Protein AF-A0A7C0YQA7-F1 (afdb_monomer)

pLDDT: mean 78.52, std 16.23, range [40.56, 95.5]

Foldseek 3Di:
DVVVVVVVVVVVVVVVVVVVVVVVVVVVVVVVVVVVVVVVVVVQVVQQVQFVVLQVLQVVQQQVLQLVQPDQAGNAPPRPPPDDDDDPQGDDDPQPKHKDKDFDADPVRHTQKIKIWIGGDPDIDIDIDGCVPVGPPPD

Radius of gyration: 30.91 Å; Cα contacts (8 Å, |Δi|>4): 175; chains: 1; bounding box: 85×28×81 Å

Sequence (139 aa):
MIKSLENLRGQVMLLTTVVLSGTFLVVSGMVGFLMVYKIRQSTDMTNSTKAILAADSGIEWELYRCFKCYSAEICDSDCPAPYSPPSYSGPQMANNSIATTTVIFNASGTAESIKSIGKSGNTARAFQMMLKGATSTLP

Solvent-accessible surface area (backbone atoms only — not comparable to full-atom values): 7783 Å² total; per-residue (Å²): 116,70,74,59,54,55,53,52,53,53,50,52,55,50,50,51,51,53,52,50,53,51,51,51,51,54,52,50,52,52,51,55,53,51,49,57,50,50,53,54,50,51,53,53,50,53,26,40,53,44,1,42,54,25,9,51,49,23,45,53,51,51,51,52,50,22,67,69,40,83,58,90,46,54,47,51,87,80,48,74,70,85,62,83,75,78,76,80,69,61,67,83,51,96,79,74,28,44,36,50,65,47,79,42,61,43,99,86,61,48,44,41,30,45,36,9,36,2,31,13,92,96,32,73,34,73,47,72,48,76,37,80,85,65,58,79,71,72,130

Mean predicted aligned error: 11.77 Å

Structure (mmCIF, N/CA/C/O backbone):
data_AF-A0A7C0YQA7-F1
#
_entry.id   AF-A0A7C0YQA7-F1
#
loop_
_atom_site.group_PDB
_atom_site.id
_atom_site.type_symbol
_atom_site.label_atom_id
_atom_site.label_alt_id
_atom_site.label_comp_id
_atom_site.label_asym_id
_atom_site.label_entity_id
_atom_site.label_seq_id
_atom_site.pdbx_PDB_ins_code
_atom_site.Cartn_x
_atom_site.Cartn_y
_atom_site.Cartn_z
_atom_site.occupancy
_atom_site.B_iso_or_equiv
_atom_site.auth_seq_id
_atom_site.auth_comp_id
_atom_site.auth_asym_id
_atom_site.auth_atom_id
_atom_site.pdbx_PDB_model_num
ATOM 1 N N . MET A 1 1 ? -57.032 5.694 49.143 1.00 51.66 1 MET A N 1
ATOM 2 C CA . MET A 1 1 ? -56.975 5.305 47.715 1.00 51.66 1 MET A CA 1
ATOM 3 C C . MET A 1 1 ? -56.069 6.228 46.889 1.00 51.66 1 MET A C 1
ATOM 5 O O . MET A 1 1 ? -55.184 5.722 46.222 1.00 51.66 1 MET A O 1
ATOM 9 N N . ILE A 1 2 ? -56.185 7.560 47.005 1.00 56.00 2 ILE A N 1
ATOM 10 C CA . ILE A 1 2 ? -55.408 8.550 46.216 1.00 56.00 2 ILE A CA 1
ATOM 11 C C . ILE A 1 2 ? -53.873 8.442 46.399 1.00 56.00 2 ILE A C 1
ATOM 13 O O . ILE A 1 2 ? -53.140 8.448 45.418 1.00 56.00 2 ILE A O 1
ATOM 17 N N . LYS A 1 3 ? -53.384 8.205 47.628 1.00 57.09 3 LYS A N 1
ATOM 18 C CA . LYS A 1 3 ? -51.945 8.016 47.939 1.00 57.09 3 LYS A CA 1
ATOM 19 C C . LYS A 1 3 ? -51.274 6.837 47.209 1.00 57.09 3 LYS A C 1
ATOM 21 O O . LYS A 1 3 ? -50.067 6.843 47.000 1.00 57.09 3 LYS A O 1
ATOM 26 N N . SER A 1 4 ? -52.042 5.810 46.836 1.00 59.66 4 SER A N 1
ATOM 27 C CA . SER A 1 4 ? -51.533 4.656 46.077 1.00 59.66 4 SER A CA 1
ATOM 28 C C . SER A 1 4 ? -51.341 4.996 44.596 1.00 59.66 4 SER A C 1
ATOM 30 O O . SER A 1 4 ? -50.402 4.497 43.981 1.00 59.66 4 SER A O 1
ATOM 32 N N . LEU A 1 5 ? -52.177 5.886 44.050 1.00 60.47 5 LEU A N 1
ATOM 33 C CA . LEU A 1 5 ? -52.119 6.310 42.652 1.00 60.47 5 LEU A CA 1
ATOM 34 C C . LEU A 1 5 ? -50.900 7.207 42.371 1.00 60.47 5 LEU A C 1
ATOM 36 O O . LEU A 1 5 ? -50.252 7.062 41.338 1.00 60.47 5 LEU A O 1
ATOM 40 N N . GLU A 1 6 ? -50.554 8.102 43.303 1.00 65.19 6 GLU A N 1
ATOM 41 C CA . GLU A 1 6 ? -49.365 8.963 43.190 1.00 65.19 6 GLU A CA 1
ATOM 42 C C . GLU A 1 6 ? -48.054 8.165 43.257 1.00 65.19 6 GLU A C 1
ATOM 44 O O . GLU A 1 6 ? -47.145 8.405 42.461 1.00 65.19 6 GLU A O 1
ATOM 49 N N . ASN A 1 7 ? -47.979 7.153 44.129 1.00 71.62 7 ASN A N 1
ATOM 50 C CA . ASN A 1 7 ? -46.820 6.257 44.219 1.00 71.62 7 ASN A CA 1
ATOM 51 C C . ASN A 1 7 ? -46.626 5.407 42.951 1.00 71.62 7 ASN A C 1
ATOM 53 O O . ASN A 1 7 ? -45.497 5.247 42.486 1.00 71.62 7 ASN A O 1
ATOM 57 N N . LEU A 1 8 ? -47.717 4.918 42.352 1.00 77.50 8 LEU A N 1
ATOM 58 C CA . LEU A 1 8 ? -47.692 4.229 41.054 1.00 77.50 8 LEU A CA 1
ATOM 59 C C . LEU A 1 8 ? -47.144 5.135 39.944 1.00 77.50 8 LEU A C 1
ATOM 61 O O . LEU A 1 8 ? -46.337 4.703 39.124 1.00 77.50 8 LEU A O 1
ATOM 65 N N . ARG A 1 9 ? -47.527 6.415 39.941 1.00 80.19 9 ARG A N 1
ATOM 66 C CA . ARG A 1 9 ? -47.076 7.392 38.941 1.00 80.19 9 ARG A CA 1
ATOM 67 C C . ARG A 1 9 ? -45.576 7.692 39.057 1.00 80.19 9 ARG A C 1
ATOM 69 O O . ARG A 1 9 ? -44.893 7.765 38.036 1.00 80.19 9 ARG A O 1
ATOM 76 N N . GLY A 1 10 ? -45.058 7.794 40.283 1.00 83.19 10 GLY A N 1
ATOM 77 C CA . GLY A 1 10 ? -43.622 7.938 40.549 1.00 83.19 10 GLY A CA 1
ATOM 78 C C . GLY A 1 10 ? -42.807 6.705 40.144 1.00 83.19 10 GLY A C 1
ATOM 79 O O . GLY A 1 10 ? -41.753 6.842 39.524 1.00 83.19 10 GLY A O 1
ATOM 80 N N . GLN A 1 11 ? -43.319 5.498 40.408 1.00 85.50 11 GLN A N 1
ATOM 81 C CA . GLN A 1 11 ? -42.676 4.249 39.979 1.00 85.50 11 GLN A CA 1
ATOM 82 C C . GLN A 1 11 ? -42.612 4.107 38.457 1.00 85.50 11 GLN A C 1
ATOM 84 O O . GLN A 1 11 ? -41.572 3.719 37.928 1.00 85.50 11 GLN A O 1
ATOM 89 N N . VAL A 1 12 ? -43.685 4.457 37.743 1.00 91.06 12 VAL A N 1
ATOM 90 C CA . VAL A 1 12 ? -43.694 4.422 36.272 1.00 91.06 12 VAL A CA 1
ATOM 91 C C . VAL A 1 12 ? -42.683 5.420 35.700 1.00 91.06 12 VAL A C 1
ATOM 93 O O . VAL A 1 12 ? -41.970 5.087 34.759 1.00 91.06 12 VAL A O 1
ATOM 96 N N . MET A 1 13 ? -42.559 6.611 36.291 1.00 91.00 13 MET A N 1
ATOM 97 C CA . MET A 1 13 ? -41.577 7.616 35.865 1.00 91.00 13 MET A CA 1
ATOM 98 C C . MET A 1 13 ? -40.122 7.179 36.117 1.00 91.00 13 MET A C 1
ATOM 100 O O . MET A 1 13 ? -39.239 7.446 35.299 1.00 91.00 13 MET A O 1
ATOM 104 N N . LEU A 1 14 ? -39.853 6.475 37.220 1.00 92.81 14 LEU A N 1
ATOM 105 C CA .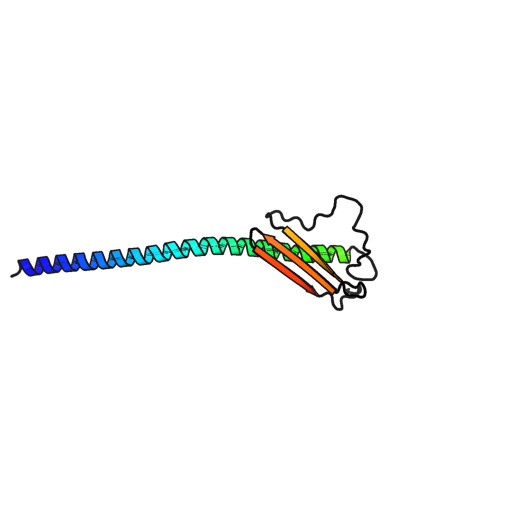 LEU A 1 14 ? -38.532 5.892 37.473 1.00 92.81 14 LEU A CA 1
ATOM 106 C C . LEU A 1 14 ? -38.217 4.747 36.507 1.00 92.81 14 LEU A C 1
ATOM 108 O O . LEU A 1 14 ? -37.113 4.662 35.979 1.00 92.81 14 LEU A O 1
ATOM 112 N N . LEU A 1 15 ? -39.196 3.888 36.225 1.00 93.06 15 LEU A N 1
ATOM 113 C CA . LEU A 1 15 ? -39.010 2.784 35.291 1.00 93.06 15 LEU A CA 1
ATOM 114 C C . LEU A 1 15 ? -38.704 3.296 33.878 1.00 93.06 15 LEU A C 1
ATOM 116 O O . LEU A 1 15 ? -37.779 2.804 33.238 1.00 93.06 15 LEU A O 1
ATOM 120 N N . THR A 1 16 ? -39.426 4.312 33.396 1.00 94.12 16 THR A N 1
ATOM 121 C CA . THR A 1 16 ? -39.188 4.869 32.055 1.00 94.12 16 THR A CA 1
ATOM 122 C C . THR A 1 16 ? -37.839 5.565 31.948 1.00 94.12 16 THR A C 1
ATOM 124 O O . THR A 1 16 ? -37.166 5.413 30.933 1.00 94.12 16 THR A O 1
ATOM 127 N N . THR A 1 17 ? -37.398 6.280 32.985 1.00 92.50 17 THR A N 1
ATOM 128 C CA . THR A 1 17 ? -36.073 6.924 32.993 1.00 92.50 17 THR A CA 1
ATOM 129 C C . THR A 1 17 ? -34.931 5.911 33.066 1.00 92.50 17 THR A C 1
ATOM 131 O O . THR A 1 17 ? -33.936 6.071 32.354 1.00 92.50 17 THR A O 1
ATOM 134 N N . VAL A 1 18 ? -35.074 4.829 33.839 1.00 95.00 18 VAL A N 1
ATOM 135 C CA . VAL A 1 18 ? -34.107 3.714 33.864 1.00 95.00 18 VAL A CA 1
ATOM 136 C C . VAL A 1 18 ? -34.045 3.009 32.508 1.00 95.00 18 VAL A C 1
ATOM 138 O O . VAL A 1 18 ? -32.959 2.743 32.000 1.00 95.00 18 VAL A O 1
ATOM 141 N N . VAL A 1 19 ? -35.193 2.762 31.875 1.00 95.38 19 VAL A N 1
ATOM 142 C CA . VAL A 1 19 ? -35.233 2.162 30.535 1.00 95.38 19 VAL A CA 1
ATOM 143 C C . VAL A 1 19 ? -34.593 3.094 29.499 1.00 95.38 19 VAL A C 1
ATOM 145 O O . VAL A 1 19 ? -33.731 2.645 28.746 1.00 95.38 19 VAL A O 1
ATOM 148 N N . LEU A 1 20 ? -34.924 4.392 29.489 1.00 95.19 20 LEU A N 1
ATOM 149 C CA . LEU A 1 20 ? -34.313 5.360 28.567 1.00 95.19 20 LEU A CA 1
ATOM 150 C C . LEU A 1 20 ? -32.795 5.440 28.758 1.00 95.19 20 LEU A C 1
ATOM 152 O O . LEU A 1 20 ? -32.044 5.308 27.795 1.00 95.19 20 LEU A O 1
ATOM 156 N N . SER A 1 21 ? -32.327 5.629 29.992 1.00 94.62 21 SER A N 1
ATOM 157 C CA . SER A 1 21 ? -30.890 5.704 30.288 1.00 94.62 21 SER A CA 1
ATOM 158 C C . SER A 1 21 ? -30.156 4.416 29.911 1.00 94.62 21 SER A C 1
ATOM 160 O O . SER A 1 21 ? -29.086 4.488 29.305 1.00 94.62 21 SER A O 1
ATOM 162 N N . GLY A 1 22 ? -30.763 3.250 30.154 1.00 93.94 22 GLY A N 1
ATOM 163 C CA . GLY A 1 22 ? -30.252 1.961 29.690 1.00 93.94 22 GLY A CA 1
ATOM 164 C C . GLY A 1 22 ? -30.106 1.905 28.168 1.00 93.94 22 GLY A C 1
ATOM 165 O O . GLY A 1 22 ? -29.048 1.527 27.664 1.00 93.94 22 GLY A O 1
ATOM 166 N N . THR A 1 23 ? -31.120 2.355 27.420 1.00 94.75 23 THR A N 1
ATOM 167 C CA . THR A 1 23 ? -31.044 2.391 25.948 1.00 94.75 23 THR A CA 1
ATOM 168 C C . THR A 1 23 ? -29.962 3.342 25.436 1.00 94.75 23 THR A C 1
ATOM 170 O O . THR A 1 23 ? -29.187 2.960 24.558 1.00 94.75 23 THR A O 1
ATOM 173 N N . PHE A 1 24 ? -29.832 4.540 26.015 1.00 95.19 24 PHE A N 1
ATOM 174 C CA . PHE A 1 24 ? -28.781 5.487 25.635 1.00 95.19 24 PHE A CA 1
ATOM 175 C C . PHE A 1 24 ? -27.380 4.935 25.892 1.00 95.19 24 PHE A C 1
ATOM 177 O O . PHE A 1 24 ? -26.476 5.156 25.086 1.00 95.19 24 PHE A O 1
ATOM 184 N N . LEU A 1 25 ? -27.198 4.186 26.979 1.00 94.19 25 LEU A N 1
ATOM 185 C CA . LEU A 1 25 ? -25.907 3.604 27.329 1.00 94.19 25 LEU A CA 1
ATOM 186 C C . LEU A 1 25 ? -25.493 2.503 26.341 1.00 94.19 25 LEU A C 1
ATOM 188 O O . LEU A 1 25 ? -24.345 2.481 25.896 1.00 94.19 25 LEU A O 1
ATOM 192 N N . VAL A 1 26 ? -26.436 1.650 25.923 1.00 95.50 26 VAL A N 1
ATOM 193 C CA . VAL A 1 26 ? -26.194 0.621 24.895 1.00 95.50 26 VAL A CA 1
ATOM 194 C C . VAL A 1 26 ? -25.850 1.257 23.545 1.00 95.50 26 VAL A C 1
ATOM 196 O O . VAL A 1 26 ? -24.864 0.868 22.916 1.00 95.50 26 VAL A O 1
ATOM 199 N N . VAL A 1 27 ? -26.617 2.264 23.114 1.00 95.12 27 VAL A N 1
ATOM 200 C CA . VAL A 1 27 ? -26.371 2.969 21.843 1.00 95.12 27 VAL A CA 1
ATOM 201 C C . VAL A 1 27 ? -25.011 3.668 21.865 1.00 95.12 27 VAL A C 1
ATOM 203 O O . VAL A 1 27 ? -24.227 3.508 20.931 1.00 95.12 27 VAL A O 1
ATOM 206 N N . SER A 1 28 ? -24.694 4.390 22.942 1.00 93.44 28 SER A N 1
ATOM 207 C CA . SER A 1 28 ? -23.405 5.071 23.106 1.00 93.44 28 SER A CA 1
ATOM 208 C C . SER A 1 28 ? -22.228 4.090 23.059 1.00 93.44 28 SER A C 1
ATOM 210 O O . SER A 1 28 ? -21.248 4.331 22.352 1.00 93.44 28 SER A O 1
ATOM 212 N N . GLY A 1 29 ? -22.353 2.932 23.718 1.00 93.94 29 GLY A N 1
ATOM 213 C CA . GLY A 1 29 ? -21.344 1.871 23.672 1.00 93.94 29 GLY A CA 1
ATOM 214 C C . GLY A 1 29 ? -21.104 1.333 22.258 1.00 93.94 29 GLY A C 1
ATOM 215 O O . GLY A 1 29 ? -19.954 1.198 21.835 1.00 93.94 29 GLY A O 1
ATOM 216 N N . MET A 1 30 ? -22.172 1.088 21.492 1.00 92.94 30 MET A N 1
ATOM 217 C CA . MET A 1 30 ? -22.049 0.642 20.099 1.00 92.94 30 MET A CA 1
ATOM 218 C C . MET A 1 30 ? -21.421 1.702 19.193 1.00 92.94 30 MET A C 1
ATOM 220 O O . MET A 1 30 ? -20.556 1.376 18.379 1.00 92.94 30 MET A O 1
ATOM 224 N N . VAL A 1 31 ? -21.806 2.970 19.347 1.00 94.69 31 VAL A N 1
ATOM 225 C CA . VAL A 1 31 ? -21.227 4.077 18.571 1.00 94.69 31 VAL A CA 1
ATOM 226 C C . VAL A 1 31 ? -19.743 4.243 18.891 1.00 94.69 31 VAL A C 1
ATOM 228 O O . VAL A 1 31 ? -18.933 4.332 17.968 1.00 94.69 31 VAL A O 1
ATOM 231 N N . GLY A 1 32 ? -19.368 4.217 20.171 1.00 92.12 32 GLY A N 1
ATOM 232 C CA . GLY A 1 32 ? -17.968 4.285 20.592 1.00 92.12 32 GLY A CA 1
ATOM 233 C C . GLY A 1 32 ? -17.135 3.149 19.999 1.00 92.12 32 GLY A C 1
ATOM 234 O O . GLY A 1 32 ? -16.061 3.386 19.443 1.00 92.12 32 GLY A O 1
ATOM 235 N N . PHE A 1 33 ? -17.660 1.923 20.026 1.00 92.88 33 PHE A N 1
ATOM 236 C CA . PHE A 1 33 ? -17.004 0.767 19.418 1.00 92.88 33 PHE A CA 1
ATOM 237 C C . PHE A 1 33 ? -16.823 0.928 17.902 1.00 92.88 33 PHE A C 1
ATOM 239 O O . PHE A 1 33 ? -15.717 0.755 17.384 1.00 92.88 33 PHE A O 1
ATOM 246 N N . LEU A 1 34 ? -17.880 1.314 17.182 1.00 92.62 34 LEU A N 1
ATOM 247 C CA . LEU A 1 34 ? -17.815 1.536 15.737 1.00 92.62 34 LEU A CA 1
ATOM 248 C C . LEU A 1 34 ? -16.829 2.650 15.375 1.00 92.62 34 LEU A C 1
ATOM 250 O O . LEU A 1 34 ? -16.084 2.512 14.405 1.00 92.62 34 LEU A O 1
ATOM 2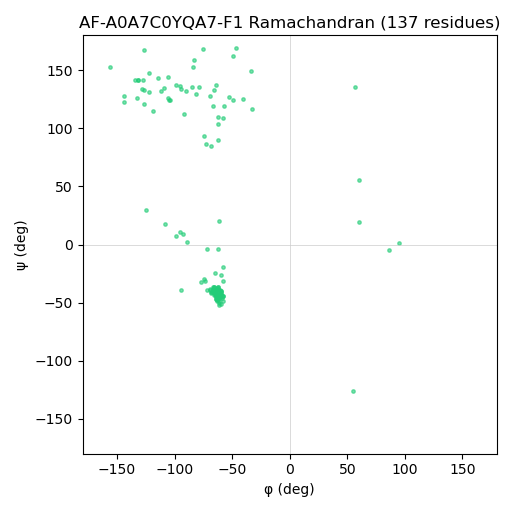54 N N . MET A 1 35 ? -16.773 3.724 16.162 1.00 93.94 35 MET A N 1
ATOM 255 C CA . MET A 1 35 ? -15.853 4.836 15.931 1.00 93.94 35 MET A CA 1
ATOM 256 C C . MET A 1 35 ? -14.389 4.380 15.972 1.00 93.94 35 MET A C 1
ATOM 258 O O . MET A 1 35 ? -13.616 4.731 15.080 1.00 93.94 35 MET A O 1
ATOM 262 N N . VAL A 1 36 ? -14.015 3.526 16.932 1.00 92.12 36 VAL A N 1
ATOM 263 C CA . VAL A 1 36 ? -12.658 2.951 17.009 1.00 92.12 36 VAL A CA 1
ATOM 264 C C . VAL A 1 36 ? -12.318 2.148 15.750 1.00 92.12 36 VAL A C 1
ATOM 266 O O . VAL A 1 36 ? -11.220 2.285 15.202 1.00 92.12 36 VAL A O 1
ATOM 269 N N . TYR A 1 37 ? -13.261 1.347 15.246 1.00 91.31 37 TYR A N 1
ATOM 270 C CA . TYR A 1 37 ? -13.071 0.603 13.997 1.00 91.31 37 TYR A CA 1
ATOM 271 C C . TYR A 1 37 ? -12.885 1.525 12.795 1.00 91.31 37 TYR A C 1
ATOM 273 O O . TYR A 1 37 ? -11.989 1.302 11.981 1.00 91.31 37 TYR A O 1
ATOM 281 N N . LYS A 1 38 ? -13.695 2.583 12.694 1.00 87.94 38 LYS A N 1
ATOM 282 C CA . LYS A 1 38 ? -13.590 3.555 11.600 1.00 87.94 38 LYS A CA 1
ATOM 283 C C . LYS A 1 38 ? -12.254 4.295 11.610 1.00 87.94 38 LYS A C 1
ATOM 285 O O . LYS A 1 38 ? -11.685 4.498 10.542 1.00 87.94 38 LYS A O 1
ATOM 290 N N . ILE A 1 39 ? -11.711 4.6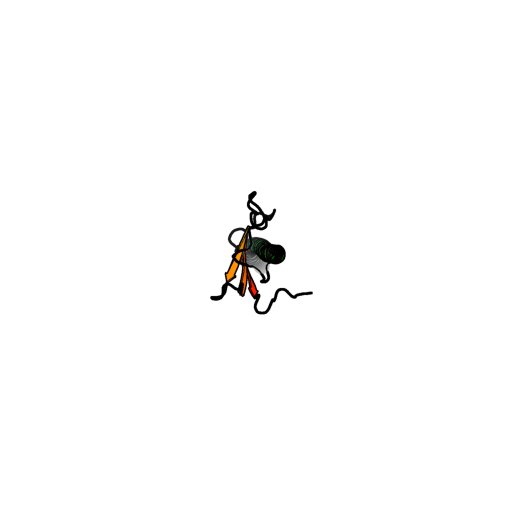27 12.782 1.00 88.88 39 ILE A N 1
ATOM 291 C CA . ILE A 1 39 ? -10.385 5.256 12.898 1.00 88.88 39 ILE A CA 1
ATOM 292 C C . ILE A 1 39 ? -9.289 4.326 12.367 1.00 88.88 39 ILE A C 1
ATOM 294 O O . ILE A 1 39 ? -8.468 4.749 11.555 1.00 88.88 39 ILE A O 1
ATOM 298 N N . ARG A 1 40 ? -9.293 3.047 12.767 1.00 86.06 40 ARG A N 1
ATOM 299 C CA . ARG A 1 40 ? -8.321 2.061 12.260 1.00 86.06 40 ARG A CA 1
ATOM 300 C C . ARG A 1 40 ? -8.429 1.889 10.746 1.00 86.06 40 ARG A C 1
ATOM 302 O O . ARG A 1 40 ? -7.423 1.972 10.049 1.00 86.06 40 ARG A O 1
ATOM 309 N N . GLN A 1 41 ? -9.657 1.755 10.244 1.00 87.19 41 GLN A N 1
ATOM 310 C CA . GLN A 1 41 ? -9.924 1.646 8.812 1.00 87.19 41 GLN A CA 1
ATOM 311 C C . GLN A 1 41 ? -9.429 2.878 8.038 1.00 87.19 41 GLN A C 1
ATOM 313 O O . GLN A 1 41 ? -8.853 2.731 6.966 1.00 87.19 41 GLN A O 1
ATOM 318 N N . SER A 1 42 ? -9.605 4.084 8.582 1.00 88.56 42 SER A N 1
ATOM 319 C CA . SER A 1 42 ? -9.129 5.330 7.964 1.00 88.56 42 SER A CA 1
ATOM 320 C C . SER A 1 42 ? -7.601 5.366 7.815 1.00 88.56 42 SER A C 1
ATOM 322 O O . SER A 1 42 ? -7.071 5.752 6.766 1.00 88.56 42 SER A O 1
ATOM 324 N N . THR A 1 43 ? -6.871 4.892 8.828 1.00 87.00 43 THR A N 1
ATOM 325 C CA . THR A 1 43 ? -5.407 4.769 8.766 1.00 87.00 43 THR A CA 1
ATOM 326 C C . THR A 1 43 ? -4.974 3.787 7.677 1.00 87.00 43 THR A C 1
ATOM 328 O O . THR A 1 43 ? -4.079 4.098 6.888 1.00 87.00 43 THR A O 1
ATOM 331 N N . ASP A 1 44 ? -5.638 2.635 7.572 1.00 87.06 44 ASP A N 1
ATOM 332 C CA . ASP A 1 44 ? -5.350 1.647 6.525 1.00 87.06 44 ASP A CA 1
ATOM 333 C C . ASP A 1 44 ? -5.688 2.174 5.126 1.00 87.06 44 ASP A C 1
ATOM 335 O O . ASP A 1 44 ? -4.935 1.944 4.178 1.00 87.06 44 ASP A O 1
ATOM 339 N N . MET A 1 45 ? -6.765 2.953 4.987 1.00 88.81 45 MET A N 1
ATOM 340 C CA . MET A 1 45 ? -7.093 3.635 3.732 1.00 88.81 45 MET A CA 1
ATOM 341 C C . MET A 1 45 ? -5.995 4.622 3.328 1.00 88.81 45 MET A C 1
ATOM 343 O O . MET A 1 45 ? -5.577 4.626 2.172 1.00 88.81 45 MET A O 1
ATOM 347 N N . THR A 1 46 ? -5.473 5.401 4.275 1.00 91.56 46 THR A N 1
ATOM 348 C CA . THR A 1 46 ? -4.379 6.354 4.022 1.00 91.56 46 THR A CA 1
ATOM 349 C C . THR A 1 46 ? -3.081 5.638 3.636 1.00 91.56 46 THR A C 1
ATOM 351 O O . THR A 1 46 ? -2.381 6.051 2.714 1.00 91.56 46 THR A O 1
ATOM 354 N N . ASN A 1 47 ? -2.752 4.524 4.290 1.00 91.75 47 ASN A N 1
ATOM 355 C CA . ASN A 1 47 ? -1.600 3.704 3.904 1.00 91.75 47 ASN A CA 1
ATOM 356 C C . ASN A 1 47 ? -1.803 3.065 2.522 1.00 91.75 47 ASN A C 1
ATOM 358 O O . ASN A 1 47 ? -0.873 2.993 1.720 1.00 91.75 47 ASN A O 1
ATOM 362 N N . SER A 1 48 ? -3.033 2.663 2.202 1.00 92.31 48 SER A N 1
ATOM 363 C CA . SER A 1 48 ? -3.389 2.151 0.881 1.00 92.31 48 SER A CA 1
ATOM 364 C C . SER A 1 48 ? -3.216 3.205 -0.211 1.00 92.31 48 SER A C 1
ATOM 366 O O . SER A 1 48 ? -2.689 2.873 -1.268 1.00 92.31 48 SER A O 1
ATOM 368 N N . THR A 1 49 ? -3.619 4.459 0.010 1.00 92.44 49 THR A N 1
ATOM 369 C CA . THR A 1 49 ? -3.442 5.519 -0.999 1.00 92.44 49 THR A CA 1
ATOM 370 C C . THR A 1 49 ? -1.970 5.850 -1.217 1.00 92.44 49 THR A C 1
ATOM 372 O O . THR A 1 49 ? -1.537 5.958 -2.362 1.00 92.44 49 THR A O 1
ATOM 375 N N . LYS A 1 50 ? -1.166 5.901 -0.148 1.00 92.75 50 LYS A N 1
ATOM 376 C CA . LYS A 1 50 ? 0.297 6.030 -0.254 1.00 92.75 50 LYS A CA 1
ATOM 377 C C . LYS A 1 50 ? 0.916 4.886 -1.058 1.00 92.75 50 LYS A C 1
ATOM 379 O O . LYS A 1 50 ? 1.749 5.131 -1.921 1.00 92.75 50 LYS A O 1
ATOM 384 N N . ALA A 1 51 ? 0.493 3.649 -0.798 1.00 92.56 51 ALA A N 1
ATOM 385 C CA . ALA A 1 51 ? 0.950 2.477 -1.538 1.00 92.56 51 ALA A CA 1
ATOM 386 C C . ALA A 1 51 ? 0.544 2.528 -3.024 1.00 92.56 51 ALA A C 1
ATOM 388 O O . ALA A 1 51 ? 1.351 2.182 -3.876 1.00 92.56 51 ALA A O 1
ATOM 389 N N . ILE A 1 52 ? -0.665 2.996 -3.353 1.00 94.25 52 ILE A N 1
ATOM 390 C CA . ILE A 1 52 ? -1.112 3.181 -4.747 1.00 94.25 52 ILE A CA 1
ATOM 391 C C . ILE A 1 52 ? -0.226 4.196 -5.467 1.00 94.25 52 ILE A C 1
ATOM 393 O O . ILE A 1 52 ? 0.323 3.880 -6.516 1.00 94.25 52 ILE A O 1
ATOM 397 N N . LEU A 1 53 ? -0.042 5.382 -4.885 1.00 92.69 53 LEU A N 1
ATOM 398 C CA . LEU A 1 53 ? 0.761 6.445 -5.494 1.00 92.69 53 LEU A CA 1
ATOM 399 C C . LEU A 1 53 ? 2.226 6.030 -5.662 1.00 92.69 53 LEU A C 1
ATOM 401 O O . LEU A 1 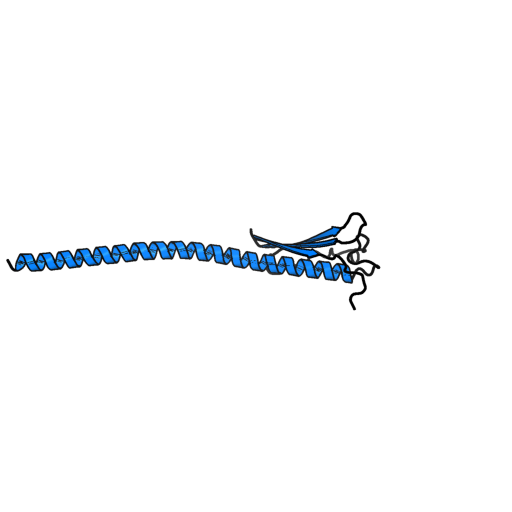53 ? 2.854 6.365 -6.663 1.00 92.69 53 LEU A O 1
ATOM 405 N N . ALA A 1 54 ? 2.765 5.272 -4.704 1.00 91.69 54 ALA A N 1
ATOM 406 C CA . ALA A 1 54 ? 4.106 4.719 -4.819 1.00 91.69 54 ALA A CA 1
ATOM 407 C C . ALA A 1 54 ? 4.208 3.695 -5.957 1.00 91.69 54 ALA A C 1
ATOM 409 O O . ALA A 1 54 ? 5.164 3.736 -6.726 1.00 91.69 54 ALA A O 1
ATOM 410 N N . ALA A 1 55 ? 3.224 2.799 -6.084 1.00 91.25 55 ALA A N 1
ATOM 411 C CA . ALA A 1 55 ? 3.189 1.817 -7.163 1.00 91.25 55 ALA A CA 1
ATOM 412 C C . ALA A 1 55 ? 3.119 2.507 -8.535 1.00 91.25 55 ALA A C 1
ATOM 414 O O . ALA A 1 55 ? 3.889 2.162 -9.427 1.00 91.25 55 ALA A O 1
ATOM 415 N N . ASP A 1 56 ? 2.257 3.510 -8.677 1.00 92.19 56 ASP A N 1
ATOM 416 C CA . ASP A 1 56 ? 2.091 4.286 -9.910 1.00 92.19 56 ASP A CA 1
ATOM 417 C C . ASP A 1 56 ? 3.383 5.025 -10.298 1.00 92.19 56 ASP A C 1
ATOM 419 O O . ASP A 1 56 ? 3.943 4.809 -11.369 1.00 92.19 56 ASP A O 1
ATOM 423 N N . SER A 1 57 ? 3.971 5.756 -9.345 1.00 89.88 57 SER A N 1
ATOM 424 C CA . SER A 1 57 ? 5.267 6.430 -9.532 1.00 89.88 57 SER A CA 1
ATOM 425 C C . SER A 1 57 ? 6.393 5.458 -9.913 1.00 89.88 57 SER A C 1
ATOM 427 O O . SER A 1 57 ? 7.335 5.834 -10.606 1.00 89.88 57 SER A O 1
ATOM 429 N N . GLY A 1 58 ? 6.321 4.208 -9.444 1.00 88.19 58 GLY A N 1
ATOM 430 C CA . GLY A 1 58 ? 7.255 3.153 -9.827 1.00 88.19 58 GLY A CA 1
ATOM 431 C C . GLY A 1 58 ? 7.102 2.702 -11.280 1.00 88.19 58 GLY A C 1
ATOM 432 O O . GLY A 1 58 ? 8.115 2.487 -11.939 1.00 88.19 58 GLY A O 1
ATOM 433 N N . ILE A 1 59 ? 5.873 2.604 -11.803 1.00 87.25 59 ILE A N 1
ATOM 434 C CA . ILE A 1 59 ? 5.657 2.307 -13.230 1.00 87.25 59 ILE A CA 1
ATOM 435 C C . ILE A 1 59 ? 6.233 3.431 -14.083 1.00 87.25 59 ILE A C 1
ATOM 437 O O . ILE A 1 59 ? 7.009 3.153 -14.991 1.00 87.25 59 ILE A O 1
ATOM 441 N N . GLU A 1 60 ? 5.920 4.682 -13.756 1.00 87.06 60 GLU A N 1
ATOM 442 C CA . GLU A 1 60 ? 6.401 5.840 -14.516 1.00 87.06 60 GLU A CA 1
ATOM 443 C C . GLU A 1 60 ? 7.928 5.961 -14.494 1.00 87.06 60 GLU A C 1
ATOM 445 O O . GLU A 1 60 ? 8.552 6.276 -15.506 1.00 87.06 60 GLU A O 1
ATOM 450 N N . TRP A 1 61 ? 8.561 5.660 -13.357 1.00 83.69 61 TRP A N 1
ATOM 451 C CA . TRP A 1 61 ? 10.019 5.654 -13.261 1.00 83.69 61 TRP A CA 1
ATOM 452 C C . TRP A 1 61 ? 10.658 4.573 -14.140 1.00 83.69 61 TRP A C 1
ATOM 454 O O . TRP A 1 61 ? 11.645 4.843 -14.827 1.00 83.69 61 TRP A O 1
ATOM 464 N N . GLU A 1 62 ? 10.091 3.365 -14.144 1.00 80.62 62 GLU A N 1
ATOM 465 C CA . GLU A 1 62 ? 10.544 2.286 -15.024 1.00 80.62 62 GLU A CA 1
ATOM 466 C C . GLU A 1 62 ? 10.336 2.631 -16.492 1.00 80.62 62 GLU A C 1
ATOM 468 O O . GLU A 1 62 ? 11.241 2.451 -17.300 1.00 80.62 62 GLU A O 1
ATOM 473 N N . LEU A 1 63 ? 9.179 3.191 -16.833 1.00 81.06 63 LEU A N 1
ATOM 474 C CA . LEU A 1 63 ? 8.868 3.609 -18.191 1.00 81.06 63 LEU A CA 1
ATOM 475 C C . LEU A 1 63 ? 9.840 4.699 -18.666 1.00 81.06 63 LEU A C 1
ATOM 477 O O . LEU A 1 63 ? 10.397 4.604 -19.759 1.00 81.06 63 LEU A O 1
ATOM 481 N N . TYR A 1 64 ? 10.123 5.692 -17.817 1.00 79.38 64 TYR A N 1
ATOM 482 C CA . TYR A 1 64 ? 11.135 6.714 -18.081 1.00 79.38 64 TYR A CA 1
ATOM 483 C C . TYR A 1 64 ? 12.520 6.099 -18.298 1.00 79.38 64 TYR A C 1
ATOM 485 O O . TYR A 1 64 ? 13.219 6.478 -19.242 1.00 79.38 64 TYR A O 1
ATOM 493 N N . ARG A 1 65 ? 12.914 5.134 -17.455 1.00 76.50 65 ARG A N 1
ATOM 494 C CA . ARG A 1 65 ? 14.174 4.400 -17.618 1.00 76.50 65 ARG A CA 1
ATOM 495 C C . ARG A 1 65 ? 14.211 3.710 -18.978 1.00 76.50 65 ARG A C 1
ATOM 497 O O . ARG A 1 65 ? 15.169 3.908 -19.715 1.00 76.50 65 ARG A O 1
ATOM 504 N N . CYS A 1 66 ? 13.152 2.995 -19.341 1.00 75.88 66 CYS A N 1
ATOM 505 C CA . CYS A 1 66 ? 13.053 2.298 -20.617 1.00 75.88 66 CYS A CA 1
ATOM 506 C C . CYS A 1 66 ? 13.103 3.232 -21.831 1.00 75.88 66 CYS A C 1
ATOM 508 O O . CYS A 1 66 ? 13.752 2.887 -22.809 1.00 75.88 66 CYS A O 1
ATOM 510 N N . PHE A 1 67 ? 12.480 4.414 -21.780 1.00 74.00 67 PHE A N 1
ATOM 511 C CA . PHE A 1 67 ? 12.556 5.396 -22.871 1.00 74.00 67 PHE A CA 1
ATOM 512 C C . PHE A 1 67 ? 13.914 6.103 -22.959 1.00 74.00 67 PHE A C 1
ATOM 514 O O . PHE A 1 67 ? 14.341 6.497 -24.044 1.00 74.00 67 PHE A O 1
ATOM 521 N N . LYS A 1 68 ? 14.603 6.304 -21.830 1.00 70.12 68 LYS A N 1
ATOM 522 C CA . LYS A 1 68 ? 15.953 6.889 -21.813 1.00 70.12 68 LYS A CA 1
ATOM 523 C C . LYS A 1 68 ? 17.027 5.916 -22.289 1.00 70.12 68 LYS A C 1
ATOM 525 O O . LYS A 1 68 ? 18.030 6.360 -22.846 1.00 70.12 68 LYS A O 1
ATOM 530 N N . CYS A 1 69 ? 16.814 4.625 -22.073 1.00 64.75 69 CYS A N 1
ATOM 531 C CA . CYS A 1 69 ? 17.587 3.544 -22.660 1.00 64.75 69 CYS A CA 1
ATOM 532 C C . CYS A 1 69 ? 17.314 3.482 -24.169 1.00 64.75 69 CYS A C 1
ATOM 534 O O . CYS A 1 69 ? 16.439 2.754 -24.620 1.00 64.75 69 CYS A O 1
ATOM 536 N N . TYR A 1 70 ? 18.026 4.285 -24.961 1.00 51.59 70 TYR A N 1
ATOM 537 C CA . TYR A 1 70 ? 17.918 4.247 -26.420 1.00 51.59 70 TYR A CA 1
ATOM 538 C C . TYR A 1 70 ? 18.600 2.981 -26.962 1.00 51.59 70 TYR A C 1
ATOM 540 O O . TYR A 1 70 ? 19.777 2.999 -27.322 1.00 51.59 70 TYR A O 1
ATOM 548 N N . SER A 1 71 ? 17.863 1.876 -27.014 1.00 51.38 71 SER A N 1
ATOM 549 C CA . SER A 1 71 ? 18.142 0.749 -27.904 1.00 51.38 71 SER A CA 1
ATOM 550 C C . SER A 1 71 ? 16.879 0.429 -28.711 1.00 51.38 71 SER A C 1
ATOM 552 O O . SER A 1 71 ? 15.813 0.995 -28.477 1.00 51.38 71 SER A O 1
ATOM 554 N N . ALA A 1 72 ? 16.999 -0.398 -29.751 1.00 51.91 72 ALA A N 1
ATOM 555 C CA . ALA A 1 72 ? 15.924 -0.662 -30.715 1.00 51.91 72 ALA A CA 1
ATOM 556 C C . ALA A 1 72 ? 14.661 -1.314 -30.100 1.00 51.91 72 ALA A C 1
ATOM 558 O O . ALA A 1 72 ? 13.655 -1.475 -30.798 1.00 51.91 72 ALA A O 1
ATOM 559 N N . GLU A 1 73 ? 14.700 -1.642 -28.806 1.0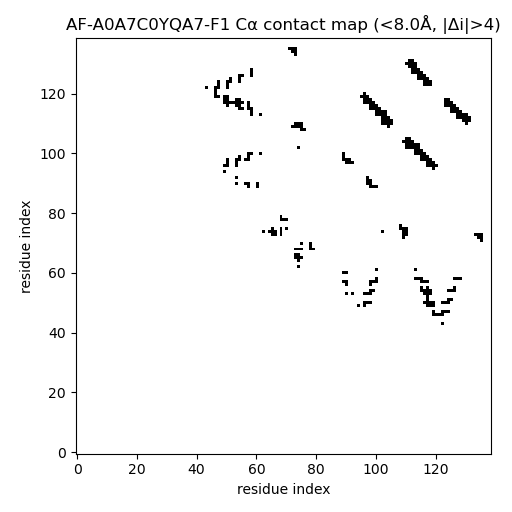0 56.62 73 GLU A N 1
ATOM 560 C CA . GLU A 1 73 ? 13.691 -2.367 -28.051 1.00 56.62 73 GLU A CA 1
ATOM 561 C C . GLU A 1 73 ? 13.364 -1.665 -26.717 1.00 56.62 73 GLU A C 1
ATOM 563 O O . GLU A 1 73 ? 14.240 -1.115 -26.051 1.00 56.62 73 GLU A O 1
ATOM 568 N N . ILE A 1 74 ? 12.084 -1.655 -26.322 1.00 59.75 74 ILE A N 1
ATOM 569 C CA . ILE A 1 74 ? 11.643 -1.056 -25.053 1.00 59.75 74 ILE A CA 1
ATOM 570 C C . ILE A 1 74 ? 12.154 -1.904 -23.884 1.00 59.75 74 ILE A C 1
ATOM 572 O O . ILE A 1 74 ? 11.877 -3.099 -23.819 1.00 59.75 74 ILE A O 1
ATOM 576 N N . CYS A 1 75 ? 12.823 -1.252 -22.925 1.00 60.25 75 CYS A N 1
ATOM 577 C CA . CYS A 1 75 ? 13.328 -1.870 -21.695 1.00 60.25 75 CYS A CA 1
ATOM 578 C C . CYS A 1 75 ? 14.340 -3.006 -21.940 1.00 60.25 75 CYS A C 1
ATOM 580 O O . CYS A 1 75 ? 14.134 -4.111 -21.460 1.00 60.25 75 CYS A O 1
ATOM 582 N N . ASP A 1 76 ? 15.428 -2.754 -22.661 1.00 58.81 76 ASP A N 1
ATOM 583 C CA . ASP A 1 76 ? 16.495 -3.738 -22.889 1.00 58.81 76 ASP A CA 1
ATOM 584 C C . ASP A 1 76 ? 17.223 -4.146 -21.587 1.00 58.81 76 ASP A C 1
ATOM 586 O O . ASP A 1 76 ? 17.548 -3.296 -20.748 1.00 58.81 76 ASP A O 1
ATOM 590 N N . SER A 1 77 ? 17.496 -5.447 -21.420 1.00 56.75 77 SER A N 1
ATOM 591 C CA . SER A 1 77 ? 18.305 -5.981 -20.314 1.00 56.75 77 SER A CA 1
ATOM 592 C C . SER A 1 77 ? 19.758 -5.506 -20.358 1.00 56.75 77 SER A C 1
ATOM 594 O O . SER A 1 77 ? 20.402 -5.445 -19.309 1.00 56.75 77 SER A O 1
ATOM 596 N N . ASP A 1 78 ? 20.243 -5.135 -21.546 1.00 54.47 78 ASP A N 1
ATOM 597 C CA . ASP A 1 78 ? 21.579 -4.589 -21.784 1.00 54.47 78 ASP A CA 1
ATOM 598 C C . ASP A 1 78 ? 21.612 -3.058 -21.742 1.00 54.47 78 ASP A C 1
ATOM 600 O O . ASP A 1 78 ? 22.643 -2.454 -22.055 1.00 54.47 78 ASP A O 1
ATOM 604 N N . CYS A 1 79 ? 20.522 -2.397 -21.322 1.00 56.94 79 CYS A N 1
ATOM 605 C CA . CYS A 1 79 ? 20.589 -0.964 -21.093 1.00 56.94 79 CYS A CA 1
ATOM 606 C C . CYS A 1 79 ? 21.702 -0.669 -20.074 1.00 56.94 79 CYS A C 1
ATOM 608 O O . CYS A 1 79 ? 21.612 -1.118 -18.923 1.00 56.94 79 CYS A O 1
ATOM 610 N N . PRO A 1 80 ? 22.738 0.112 -20.445 1.00 52.09 80 PRO A N 1
ATOM 611 C CA . PRO A 1 80 ? 23.692 0.578 -19.469 1.00 52.09 80 PRO A CA 1
ATOM 612 C C . PRO A 1 80 ? 22.893 1.442 -18.504 1.00 52.09 80 PRO A C 1
ATOM 614 O O . PRO A 1 80 ? 22.415 2.515 -18.882 1.00 52.09 80 PRO A O 1
ATOM 617 N N . ALA A 1 81 ? 22.709 0.949 -17.272 1.00 47.97 81 ALA A N 1
ATOM 618 C CA . ALA A 1 81 ? 22.201 1.754 -16.170 1.00 47.97 81 ALA A CA 1
ATOM 619 C C . ALA A 1 81 ? 22.872 3.126 -16.290 1.00 47.97 81 ALA A C 1
ATOM 621 O O . ALA A 1 81 ? 24.097 3.154 -16.454 1.00 47.97 81 ALA A O 1
ATOM 622 N N . PRO A 1 82 ? 22.111 4.232 -16.341 1.00 48.19 82 PRO A N 1
ATOM 623 C CA . PRO A 1 82 ? 22.664 5.501 -16.767 1.00 48.19 82 PRO A CA 1
ATOM 624 C C . PRO A 1 82 ? 23.753 5.881 -15.780 1.00 48.19 82 PRO A C 1
ATOM 626 O O . PRO A 1 82 ? 23.446 6.324 -14.683 1.00 48.19 82 PRO A O 1
ATOM 629 N N . TYR A 1 83 ? 24.995 5.694 -16.218 1.00 41.88 83 TYR A N 1
ATOM 630 C CA . TYR A 1 83 ? 26.226 6.069 -15.558 1.00 41.88 83 TYR A CA 1
ATOM 631 C C . TYR A 1 83 ? 26.421 5.502 -14.136 1.00 41.88 83 TYR A C 1
ATOM 633 O O . TYR A 1 83 ? 25.576 5.499 -13.247 1.00 41.88 83 TYR A O 1
ATOM 641 N N . SER A 1 84 ? 27.638 5.028 -13.915 1.00 42.38 84 SER A N 1
ATOM 642 C CA . SER A 1 84 ? 28.286 4.918 -12.609 1.00 42.38 84 SER A CA 1
ATOM 643 C C . SER A 1 84 ? 27.899 6.064 -11.629 1.00 42.38 84 SER A C 1
ATOM 645 O O . SER A 1 84 ? 27.665 7.185 -12.072 1.00 42.38 84 SER A O 1
ATOM 647 N N . PRO A 1 85 ? 27.875 5.776 -10.309 1.00 40.56 85 PRO A N 1
ATOM 648 C CA . PRO A 1 85 ? 26.986 6.283 -9.239 1.00 40.56 85 PRO A CA 1
ATOM 649 C C . PRO A 1 85 ? 26.756 7.809 -9.102 1.00 40.56 85 PRO A C 1
ATOM 651 O O . PRO A 1 85 ? 27.581 8.605 -9.541 1.00 40.56 85 PRO A O 1
ATOM 654 N N . PRO A 1 86 ? 25.686 8.234 -8.387 1.00 42.22 86 PRO A N 1
ATOM 655 C CA . PRO A 1 86 ? 24.970 7.476 -7.366 1.00 42.22 86 PRO A CA 1
ATOM 656 C C . PRO A 1 86 ? 23.914 6.590 -8.001 1.00 42.22 86 PRO A C 1
ATOM 658 O O . PRO A 1 86 ? 23.185 7.018 -8.889 1.00 42.22 86 PRO A O 1
ATOM 661 N N . SER A 1 87 ? 23.852 5.343 -7.538 1.00 48.81 87 SER A N 1
ATOM 662 C CA . SER A 1 87 ? 22.735 4.436 -7.754 1.00 48.81 87 SER A CA 1
ATOM 663 C C . SER A 1 87 ? 21.445 5.244 -7.810 1.00 48.81 87 SER A C 1
ATOM 665 O O . SER A 1 87 ? 21.106 5.890 -6.817 1.00 48.81 87 SER A O 1
ATOM 667 N N . TYR A 1 88 ? 20.748 5.248 -8.950 1.00 50.66 88 TYR A N 1
ATOM 668 C CA . TYR A 1 88 ? 19.370 5.710 -8.961 1.00 50.66 88 TYR A CA 1
ATOM 669 C C . TYR A 1 88 ? 18.616 4.753 -8.040 1.00 50.66 88 TYR A C 1
ATOM 671 O O . TYR A 1 88 ? 18.166 3.683 -8.447 1.00 50.66 88 TYR A O 1
ATOM 679 N N . SER A 1 89 ? 18.560 5.099 -6.753 1.00 59.72 89 SER A N 1
ATOM 680 C CA . SER A 1 89 ? 17.597 4.537 -5.832 1.00 59.72 89 SER A CA 1
ATOM 681 C C . SER A 1 89 ? 16.264 4.757 -6.524 1.00 59.72 89 SER A C 1
ATOM 683 O O . SER A 1 89 ? 16.014 5.885 -6.962 1.00 59.72 89 SER A O 1
ATOM 685 N N . GLY A 1 90 ? 15.461 3.705 -6.688 1.00 65.81 90 GLY A N 1
ATOM 686 C CA . GLY A 1 90 ? 14.121 3.823 -7.261 1.00 65.81 90 GLY A CA 1
ATOM 687 C C . GLY A 1 90 ? 13.337 4.987 -6.635 1.00 65.81 90 GLY A C 1
ATOM 688 O O . GLY A 1 90 ? 13.777 5.570 -5.638 1.00 65.81 90 GLY A O 1
ATOM 689 N N . PRO A 1 91 ? 12.187 5.359 -7.204 1.00 72.75 91 PRO A N 1
ATOM 690 C CA . PRO A 1 91 ? 11.544 6.633 -6.906 1.00 72.75 91 PRO A CA 1
ATOM 691 C C . PRO A 1 91 ? 11.443 6.869 -5.391 1.00 72.75 91 PRO A C 1
ATOM 693 O O . PRO A 1 91 ? 10.987 6.006 -4.643 1.00 72.75 91 PRO A O 1
ATOM 696 N N . GLN A 1 92 ? 11.982 8.003 -4.933 1.00 80.50 92 GLN A N 1
ATOM 697 C CA . GLN A 1 92 ? 12.076 8.341 -3.513 1.00 80.50 92 GLN A CA 1
ATOM 698 C C . GLN A 1 92 ? 10.838 9.139 -3.113 1.00 80.50 92 GLN A C 1
ATOM 700 O O . GLN A 1 92 ? 10.653 10.273 -3.554 1.00 80.50 92 GLN A O 1
ATOM 705 N N . MET A 1 93 ? 9.979 8.558 -2.279 1.00 82.00 93 MET A N 1
ATOM 706 C CA . MET A 1 93 ? 8.780 9.240 -1.797 1.00 82.00 93 MET A CA 1
ATOM 707 C C . MET A 1 93 ? 9.038 9.921 -0.451 1.00 82.00 93 MET A C 1
ATOM 709 O O . MET A 1 93 ? 9.533 9.306 0.489 1.00 82.00 93 MET A O 1
ATOM 713 N N . ALA A 1 94 ? 8.605 11.177 -0.313 1.00 8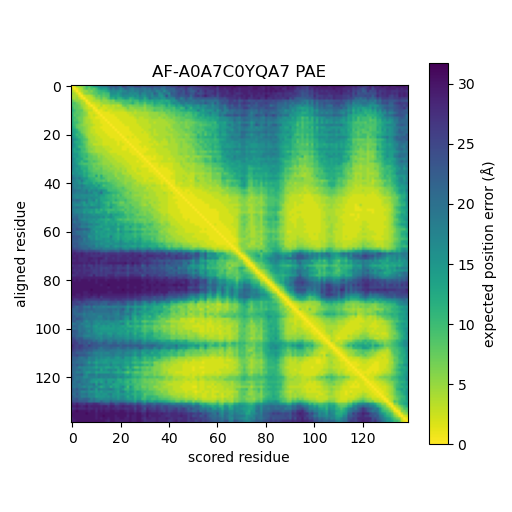4.31 94 ALA A N 1
ATOM 714 C CA . ALA A 1 94 ? 8.737 11.957 0.925 1.00 84.31 94 ALA A CA 1
ATOM 715 C C . ALA A 1 94 ? 7.803 11.504 2.074 1.00 84.31 94 ALA A C 1
ATOM 717 O O . ALA A 1 94 ? 7.838 12.057 3.168 1.00 84.31 94 ALA A O 1
ATOM 718 N N . ASN A 1 95 ? 6.923 10.529 1.830 1.00 82.50 95 ASN A N 1
ATOM 719 C CA . ASN A 1 95 ? 5.835 10.112 2.726 1.00 82.50 95 ASN A CA 1
ATOM 720 C C . ASN A 1 95 ? 6.079 8.739 3.397 1.00 82.50 95 ASN A C 1
ATOM 722 O O . ASN A 1 95 ? 5.121 8.115 3.877 1.00 82.50 95 ASN A O 1
ATOM 726 N N . ASN A 1 96 ? 7.332 8.268 3.396 1.00 83.69 96 ASN A N 1
ATOM 727 C CA . ASN A 1 96 ? 7.786 6.960 3.885 1.00 83.69 96 ASN A CA 1
ATOM 728 C C . ASN A 1 96 ? 7.142 5.752 3.177 1.00 83.69 96 ASN A C 1
ATOM 730 O O . ASN A 1 96 ? 7.134 4.648 3.727 1.00 83.69 96 ASN A O 1
ATOM 734 N N . SER A 1 97 ? 6.567 5.930 1.985 1.00 86.88 97 SER A N 1
ATOM 735 C CA . SER A 1 97 ? 6.229 4.798 1.122 1.00 86.88 97 SER A CA 1
ATOM 736 C C . SER A 1 97 ? 7.440 4.364 0.308 1.00 86.88 97 SER A C 1
ATOM 738 O O . SER A 1 97 ? 8.304 5.177 -0.005 1.00 86.88 97 SER A O 1
ATOM 740 N N . ILE A 1 98 ? 7.474 3.092 -0.066 1.00 87.25 98 ILE A N 1
ATOM 741 C CA . ILE A 1 98 ? 8.541 2.521 -0.886 1.00 87.25 98 ILE A CA 1
ATOM 742 C C . ILE A 1 98 ? 7.902 1.937 -2.138 1.00 87.25 98 ILE A C 1
ATOM 744 O O . ILE A 1 98 ? 6.932 1.184 -2.026 1.00 87.25 98 ILE A O 1
ATOM 748 N N . ALA A 1 99 ? 8.447 2.266 -3.305 1.00 87.75 99 ALA A N 1
ATOM 749 C CA . ALA A 1 99 ? 8.146 1.566 -4.544 1.00 87.75 99 ALA A CA 1
ATOM 750 C C . ALA A 1 99 ? 9.246 0.552 -4.854 1.00 87.75 99 ALA A C 1
ATOM 752 O O . ALA A 1 99 ? 10.436 0.830 -4.714 1.00 87.75 99 ALA A O 1
ATOM 753 N N . THR A 1 100 ? 8.842 -0.632 -5.284 1.00 86.06 100 THR A N 1
ATOM 754 C CA . THR A 1 100 ? 9.731 -1.680 -5.772 1.00 86.06 100 THR A CA 1
ATOM 755 C C . THR A 1 100 ? 9.252 -2.102 -7.141 1.00 86.06 100 THR A C 1
ATOM 757 O O . THR A 1 100 ? 8.113 -2.539 -7.297 1.00 86.06 100 THR A O 1
ATOM 760 N N . THR A 1 101 ? 10.124 -1.960 -8.125 1.00 85.12 101 THR A N 1
ATOM 761 C CA . THR A 1 101 ? 9.809 -2.173 -9.528 1.00 85.12 101 THR A CA 1
ATOM 762 C C . THR A 1 101 ? 10.584 -3.361 -10.076 1.00 85.12 101 THR A C 1
ATOM 764 O O . THR A 1 101 ? 11.719 -3.627 -9.679 1.00 85.12 101 THR A O 1
ATOM 767 N N . THR A 1 102 ? 9.949 -4.117 -10.962 1.00 82.19 102 THR A N 1
ATOM 768 C CA . THR A 1 102 ? 10.529 -5.291 -11.614 1.00 82.19 102 THR A CA 1
ATOM 769 C C . THR A 1 102 ? 10.028 -5.360 -13.048 1.00 82.19 102 THR A C 1
ATOM 771 O O . THR A 1 102 ? 8.815 -5.351 -13.272 1.00 82.19 102 THR A O 1
ATOM 774 N N . VAL A 1 103 ? 10.946 -5.474 -14.003 1.00 81.19 103 VAL A N 1
ATOM 775 C CA . VAL A 1 103 ? 10.626 -5.751 -15.407 1.00 81.19 103 VAL A CA 1
ATOM 776 C C . VAL A 1 103 ? 10.615 -7.265 -15.604 1.00 81.19 103 VAL A C 1
ATOM 778 O O . VAL A 1 103 ? 11.512 -7.964 -15.131 1.00 81.19 103 VAL A O 1
ATOM 781 N N . ILE A 1 104 ? 9.571 -7.775 -16.247 1.00 81.94 104 ILE A N 1
ATOM 782 C CA . ILE A 1 104 ? 9.400 -9.191 -16.567 1.00 81.94 104 ILE A CA 1
ATOM 783 C C . ILE A 1 104 ? 9.669 -9.359 -18.058 1.00 81.94 104 ILE A C 1
ATOM 785 O O . ILE A 1 104 ? 9.031 -8.706 -18.884 1.00 81.94 104 ILE A O 1
ATOM 789 N N . PHE A 1 105 ? 10.603 -10.247 -18.378 1.00 79.25 105 PHE A N 1
ATOM 790 C CA . PHE A 1 105 ? 11.054 -10.528 -19.734 1.00 79.25 105 PHE A CA 1
ATOM 791 C C . PHE A 1 105 ? 10.510 -11.867 -20.224 1.00 79.25 105 PHE A C 1
ATOM 793 O O . PHE A 1 105 ? 10.411 -12.827 -19.458 1.00 79.25 105 PHE A O 1
ATOM 800 N N . ASN A 1 106 ? 10.198 -11.932 -21.515 1.00 76.94 106 ASN A N 1
ATOM 801 C CA . ASN A 1 106 ? 9.873 -13.177 -22.201 1.00 76.94 106 ASN A CA 1
ATOM 802 C C . ASN A 1 106 ? 11.132 -14.014 -22.478 1.00 76.94 106 ASN A C 1
ATOM 804 O O . ASN A 1 106 ? 12.258 -13.526 -22.406 1.00 76.94 106 ASN A O 1
ATOM 808 N N . ALA A 1 107 ? 10.939 -15.274 -22.883 1.00 74.50 107 ALA A N 1
ATOM 809 C CA . ALA A 1 107 ? 12.028 -16.200 -23.221 1.00 74.50 107 ALA A CA 1
ATOM 810 C C . ALA A 1 107 ? 12.963 -15.700 -24.346 1.00 74.50 107 ALA A C 1
ATOM 812 O O . ALA A 1 107 ? 14.084 -16.184 -24.470 1.00 74.50 107 ALA A O 1
ATOM 813 N N . SER A 1 108 ? 12.509 -14.737 -25.152 1.00 69.69 108 SER A N 1
ATOM 814 C CA . SER A 1 108 ? 13.280 -14.096 -26.225 1.00 69.69 108 SER A CA 1
ATOM 815 C C . SER A 1 108 ? 14.073 -12.862 -25.772 1.00 69.69 108 SER A C 1
ATOM 817 O O . SER A 1 108 ? 14.693 -12.227 -26.614 1.00 69.69 108 SER A O 1
ATOM 819 N N . GLY A 1 109 ? 14.044 -12.505 -24.481 1.00 67.56 109 GLY A N 1
ATOM 820 C CA . GLY A 1 109 ? 14.728 -11.321 -23.937 1.00 67.56 109 GLY A CA 1
ATOM 821 C C . GLY A 1 109 ? 13.924 -10.020 -24.025 1.00 67.56 109 GLY A C 1
ATOM 822 O O . GLY A 1 109 ? 14.333 -9.013 -23.464 1.00 67.56 109 GLY A O 1
ATOM 823 N N . THR A 1 110 ? 12.749 -10.049 -24.655 1.00 73.12 110 THR A N 1
ATOM 824 C CA . THR A 1 110 ? 11.887 -8.875 -24.840 1.00 73.12 110 THR A CA 1
ATOM 825 C C . THR A 1 110 ? 11.101 -8.550 -23.567 1.00 73.12 110 THR A C 1
ATOM 827 O O . THR A 1 110 ? 10.506 -9.464 -22.977 1.00 73.12 110 THR A O 1
ATOM 830 N N . ALA A 1 111 ? 11.009 -7.283 -23.158 1.00 75.12 111 ALA A N 1
ATOM 831 C CA . ALA A 1 111 ? 10.207 -6.896 -21.995 1.00 75.12 111 ALA A CA 1
ATOM 832 C C . ALA A 1 111 ? 8.703 -7.120 -22.240 1.00 75.12 111 ALA A C 1
ATOM 834 O O . ALA A 1 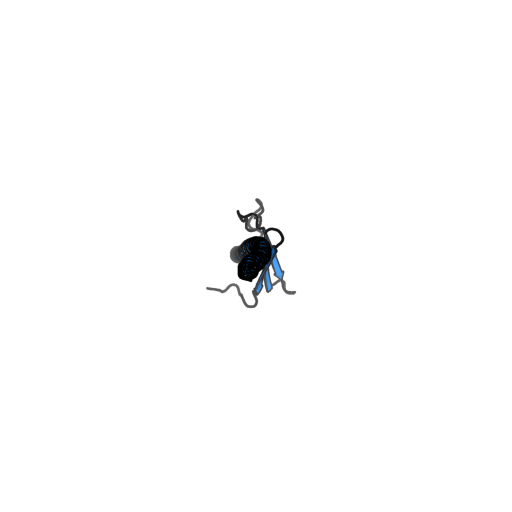111 ? 8.097 -6.544 -23.140 1.00 75.12 111 ALA A O 1
ATOM 835 N N . GLU A 1 112 ? 8.080 -7.970 -21.425 1.0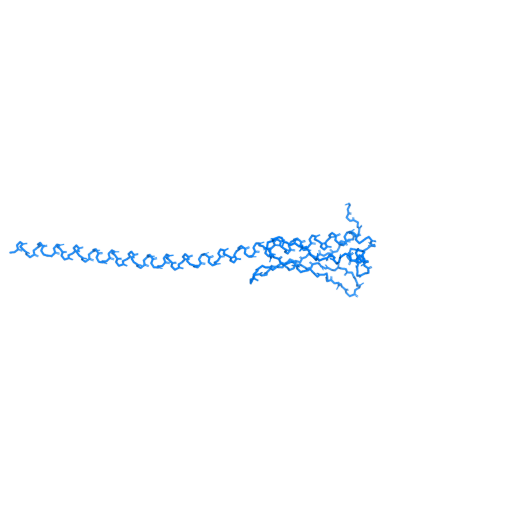0 81.88 112 GLU A N 1
ATOM 836 C CA . GLU A 1 112 ? 6.664 -8.328 -21.547 1.00 81.88 112 GLU A CA 1
ATOM 837 C C . GLU A 1 112 ? 5.782 -7.455 -20.659 1.00 81.88 112 GLU A C 1
ATOM 839 O O . GLU A 1 112 ? 4.676 -7.063 -21.042 1.00 81.88 112 GLU A O 1
ATOM 844 N N . SER A 1 113 ? 6.252 -7.157 -19.449 1.00 84.31 113 SER A N 1
ATOM 845 C CA . SER A 1 113 ? 5.502 -6.327 -18.518 1.00 84.31 113 SER A CA 1
ATOM 846 C C . SER A 1 113 ? 6.387 -5.647 -17.488 1.00 84.31 113 SER A C 1
ATOM 848 O O . SER A 1 113 ? 7.442 -6.149 -17.105 1.00 84.31 113 SER A O 1
ATOM 850 N N . ILE A 1 114 ? 5.917 -4.504 -17.003 1.00 85.88 114 ILE A N 1
ATOM 851 C CA . ILE A 1 114 ? 6.498 -3.798 -15.866 1.00 85.88 114 ILE A CA 1
ATOM 852 C C . ILE A 1 114 ? 5.568 -4.009 -14.687 1.00 85.88 114 ILE A C 1
ATOM 854 O O . ILE A 1 114 ? 4.375 -3.714 -14.765 1.00 85.88 114 ILE A O 1
ATOM 858 N N . LYS A 1 115 ? 6.109 -4.500 -13.579 1.00 89.62 115 LYS A N 1
ATOM 859 C CA . LYS A 1 115 ? 5.393 -4.624 -12.315 1.00 89.62 115 LYS A CA 1
ATOM 860 C C . LYS A 1 115 ? 5.984 -3.651 -11.311 1.00 89.62 115 LYS A C 1
ATOM 862 O O . LYS A 1 115 ? 7.192 -3.621 -11.102 1.00 89.62 115 LYS A O 1
ATOM 867 N N . SER A 1 116 ? 5.118 -2.905 -10.645 1.00 91.38 116 SER A N 1
ATOM 868 C CA . SER A 1 116 ? 5.489 -1.998 -9.568 1.00 91.38 116 SER A CA 1
ATOM 869 C C . SER A 1 116 ? 4.664 -2.297 -8.329 1.00 91.38 116 SER A C 1
ATOM 871 O O . SER A 1 116 ? 3.446 -2.468 -8.401 1.00 91.38 116 SER A O 1
ATOM 873 N N . ILE A 1 117 ? 5.330 -2.383 -7.183 1.00 91.94 117 ILE A N 1
ATOM 874 C CA . ILE A 1 117 ? 4.734 -2.646 -5.879 1.00 91.94 117 ILE A CA 1
ATOM 875 C C . ILE A 1 117 ? 5.019 -1.445 -4.990 1.00 91.94 117 ILE A C 1
ATOM 877 O O . ILE A 1 117 ? 6.165 -1.186 -4.634 1.00 91.94 117 ILE A O 1
ATOM 881 N N . GLY A 1 118 ? 3.972 -0.738 -4.591 1.00 92.81 118 GLY A N 1
ATOM 882 C CA . GLY A 1 118 ? 4.049 0.305 -3.585 1.00 92.81 118 GLY A CA 1
ATOM 883 C C . GLY A 1 118 ? 3.682 -0.237 -2.209 1.00 92.81 118 GLY A C 1
ATOM 884 O O . GLY A 1 118 ? 2.712 -0.985 -2.049 1.00 92.81 118 GLY A O 1
ATOM 885 N N . LYS A 1 119 ? 4.453 0.144 -1.195 1.00 91.88 119 LYS A N 1
ATOM 886 C CA . LYS A 1 119 ? 4.272 -0.281 0.195 1.00 91.88 119 LYS A CA 1
ATOM 887 C C . LYS A 1 119 ? 4.232 0.924 1.123 1.00 91.88 119 LYS A C 1
ATOM 889 O O . LYS A 1 119 ? 5.087 1.802 1.046 1.00 91.88 119 LYS A O 1
ATOM 894 N N . SER A 1 120 ? 3.268 0.938 2.039 1.00 92.81 120 SER A N 1
ATOM 895 C CA . SER A 1 120 ? 3.200 1.903 3.137 1.00 92.81 120 SER A CA 1
ATOM 896 C C . SER A 1 120 ? 2.654 1.223 4.391 1.00 92.81 120 SER A C 1
ATOM 898 O O . SER A 1 120 ? 1.572 0.631 4.372 1.00 92.81 120 SER A O 1
ATOM 900 N N . GLY A 1 121 ? 3.425 1.256 5.481 1.00 87.38 121 GLY A N 1
ATOM 901 C CA . GLY A 1 121 ? 3.102 0.506 6.697 1.00 87.38 121 GLY A CA 1
ATOM 902 C C . GLY A 1 121 ? 2.910 -0.989 6.409 1.00 87.38 121 GLY A C 1
ATOM 903 O O . GLY A 1 121 ? 3.775 -1.627 5.805 1.00 87.38 121 GLY A O 1
ATOM 904 N N . ASN A 1 122 ? 1.758 -1.532 6.818 1.00 87.00 122 ASN A N 1
ATOM 905 C CA . ASN A 1 122 ? 1.377 -2.930 6.580 1.00 87.00 122 ASN A CA 1
ATOM 906 C C . ASN A 1 122 ? 0.505 -3.134 5.324 1.00 87.00 122 ASN A C 1
ATOM 908 O O . ASN A 1 122 ? -0.066 -4.202 5.131 1.00 87.00 122 ASN A O 1
ATOM 912 N N . THR A 1 123 ? 0.360 -2.109 4.479 1.00 90.44 123 THR A N 1
ATOM 913 C CA . THR A 1 123 ? -0.424 -2.195 3.241 1.00 90.44 123 THR A CA 1
ATOM 914 C C . THR A 1 123 ? 0.496 -2.165 2.027 1.00 90.44 123 THR A C 1
ATOM 916 O O . THR A 1 123 ? 1.400 -1.332 1.937 1.00 90.44 123 THR A O 1
ATOM 919 N N . ALA A 1 124 ? 0.244 -3.063 1.075 1.00 92.56 124 ALA A N 1
ATOM 920 C CA . ALA A 1 124 ? 0.922 -3.104 -0.213 1.00 92.56 124 ALA A CA 1
ATOM 921 C C . ALA A 1 124 ? -0.101 -3.115 -1.354 1.00 92.56 124 ALA A C 1
ATOM 923 O O . ALA A 1 124 ? -1.162 -3.737 -1.253 1.00 92.56 124 ALA A O 1
ATOM 924 N N . ARG A 1 125 ? 0.217 -2.407 -2.435 1.00 94.12 125 ARG A N 1
ATOM 925 C CA . ARG A 1 125 ? -0.582 -2.315 -3.661 1.00 94.12 125 ARG A CA 1
ATOM 926 C C . ARG A 1 125 ? 0.351 -2.487 -4.844 1.00 94.12 125 ARG A C 1
ATOM 928 O O . ARG A 1 125 ? 1.487 -2.030 -4.792 1.00 94.12 125 ARG A O 1
ATOM 935 N N . ALA A 1 126 ? -0.105 -3.187 -5.872 1.00 93.31 126 ALA A N 1
ATOM 936 C CA . ALA A 1 126 ? 0.716 -3.480 -7.031 1.00 93.31 126 ALA A CA 1
ATOM 937 C C . ALA A 1 126 ? -0.042 -3.166 -8.311 1.00 93.31 126 ALA A C 1
ATOM 939 O O . ALA A 1 126 ? -1.237 -3.450 -8.411 1.00 93.31 126 ALA A O 1
ATOM 940 N N . PHE A 1 127 ? 0.689 -2.630 -9.276 1.00 92.44 127 PHE A N 1
ATOM 941 C CA . PHE A 1 127 ? 0.230 -2.433 -10.636 1.00 92.44 127 PHE A CA 1
ATOM 942 C C . PHE A 1 127 ? 1.162 -3.166 -11.588 1.00 92.44 127 PHE A C 1
ATOM 944 O O . PHE A 1 127 ? 2.358 -3.316 -11.328 1.00 92.44 127 PHE A O 1
ATOM 951 N N . GLN A 1 128 ? 0.587 -3.649 -12.680 1.00 90.75 128 GLN A N 1
ATOM 952 C CA . GLN A 1 128 ? 1.326 -4.287 -13.750 1.00 90.75 128 GLN A CA 1
ATOM 953 C C . GLN A 1 128 ? 0.856 -3.700 -15.072 1.00 90.75 128 GLN A C 1
ATOM 955 O O . GLN A 1 128 ? -0.339 -3.703 -15.365 1.00 90.75 128 GLN A O 1
ATOM 960 N N . MET A 1 129 ? 1.805 -3.207 -15.852 1.00 86.38 129 MET A N 1
ATOM 961 C CA . MET A 1 129 ? 1.583 -2.726 -17.203 1.00 86.38 129 MET A CA 1
ATOM 962 C C . MET A 1 129 ? 2.104 -3.774 -18.178 1.00 86.38 129 MET A C 1
ATOM 964 O O . MET A 1 129 ? 3.265 -4.169 -18.107 1.00 86.38 129 MET A O 1
ATOM 968 N N . MET A 1 130 ? 1.238 -4.231 -19.078 1.00 85.25 130 MET A N 1
ATOM 969 C CA . MET A 1 130 ? 1.626 -5.121 -20.169 1.00 85.25 130 MET A CA 1
ATOM 970 C C . MET A 1 130 ? 2.218 -4.284 -21.300 1.00 85.25 130 MET A C 1
ATOM 972 O O . MET A 1 130 ? 1.597 -3.322 -21.743 1.00 85.25 130 MET A O 1
ATOM 976 N N . LEU A 1 131 ? 3.397 -4.670 -21.777 1.00 76.75 131 LEU A N 1
ATOM 977 C CA . LEU A 1 131 ? 4.123 -4.013 -22.868 1.00 76.75 131 LEU A CA 1
ATOM 978 C C . LEU A 1 131 ? 3.917 -4.723 -24.215 1.00 76.75 131 LEU A C 1
ATOM 980 O O . LEU A 1 131 ? 4.551 -4.388 -25.212 1.00 76.75 131 LEU A O 1
ATOM 984 N N . LYS A 1 132 ? 3.017 -5.714 -24.269 1.00 66.12 132 LYS A N 1
ATOM 985 C CA . LYS A 1 132 ? 2.767 -6.531 -25.460 1.00 66.12 132 LYS A CA 1
ATOM 986 C C . LYS A 1 132 ? 2.350 -5.658 -26.653 1.00 66.12 132 LYS A C 1
ATOM 988 O O . LYS A 1 132 ? 1.230 -5.158 -26.694 1.00 66.12 132 LYS A O 1
ATOM 993 N N . GLY A 1 133 ? 3.246 -5.527 -27.632 1.00 57.69 133 GLY A N 1
ATOM 994 C CA . GLY A 1 133 ? 3.031 -4.746 -28.856 1.00 57.69 133 GLY A CA 1
ATOM 995 C C . GLY A 1 133 ? 3.555 -3.307 -28.815 1.00 57.69 133 GLY A C 1
ATOM 996 O O . GLY A 1 133 ? 3.405 -2.599 -29.807 1.00 57.69 133 GLY A O 1
ATOM 997 N N . ALA A 1 134 ? 4.186 -2.871 -27.721 1.00 53.41 134 ALA A N 1
ATOM 998 C CA . ALA A 1 134 ? 4.927 -1.617 -27.699 1.00 53.41 134 ALA A CA 1
ATOM 999 C C . ALA A 1 134 ? 6.246 -1.820 -28.465 1.00 53.41 134 ALA A C 1
ATOM 1001 O O . ALA A 1 134 ? 7.230 -2.324 -27.932 1.00 53.41 134 ALA A O 1
ATOM 1002 N N . THR A 1 135 ? 6.243 -1.501 -29.757 1.00 52.94 135 THR A N 1
ATOM 1003 C CA . THR A 1 135 ? 7.469 -1.335 -30.545 1.00 52.94 135 THR A CA 1
ATOM 1004 C C . THR A 1 135 ? 8.010 0.077 -30.324 1.00 52.94 135 THR A C 1
ATOM 1006 O O . THR A 1 135 ? 7.260 0.976 -29.943 1.00 52.94 135 THR A O 1
ATOM 1009 N N . SER A 1 136 ? 9.301 0.294 -30.577 1.00 53.28 136 SER A N 1
ATOM 1010 C CA . SER A 1 136 ? 10.045 1.564 -30.433 1.00 53.28 136 SER A CA 1
ATOM 1011 C C . SER A 1 136 ? 9.549 2.730 -31.319 1.00 53.28 136 SER A C 1
ATOM 1013 O O . SER A 1 136 ? 10.271 3.691 -31.559 1.00 53.28 136 SER A O 1
ATOM 1015 N N . THR A 1 137 ? 8.308 2.663 -31.805 1.00 48.16 137 THR A N 1
ATOM 1016 C CA . THR A 1 137 ? 7.677 3.574 -32.765 1.00 48.16 137 THR A CA 1
ATOM 1017 C C . THR A 1 137 ? 6.364 4.170 -32.247 1.00 48.16 137 THR A C 1
ATOM 1019 O O . THR A 1 137 ? 5.471 4.448 -33.049 1.00 48.16 137 THR A O 1
ATOM 1022 N N . LEU A 1 138 ? 6.192 4.351 -30.931 1.00 42.31 138 LEU A N 1
ATOM 1023 C CA . LEU A 1 138 ? 5.197 5.336 -30.492 1.00 42.31 138 LEU A CA 1
ATOM 1024 C C . LEU A 1 138 ? 5.683 6.733 -30.940 1.00 42.31 138 LEU A C 1
ATOM 1026 O O . LEU A 1 138 ? 6.876 7.001 -30.792 1.00 42.31 138 LEU A O 1
ATOM 1030 N N . PRO A 1 139 ? 4.804 7.555 -31.547 1.00 45.59 139 PRO A N 1
ATOM 1031 C CA . PRO A 1 139 ? 5.165 8.824 -32.184 1.00 45.59 139 PRO A CA 1
ATOM 1032 C 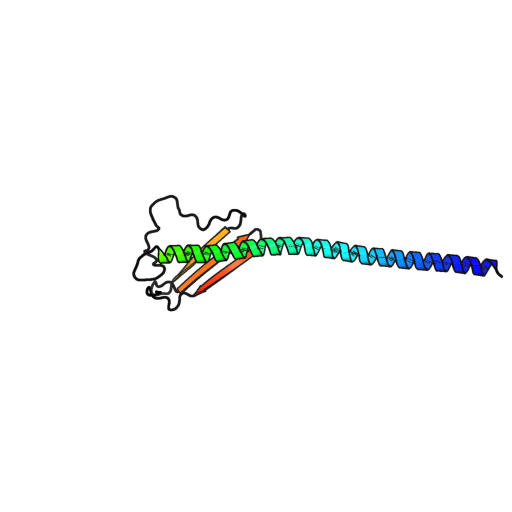C . PRO A 1 139 ? 5.782 9.848 -31.227 1.00 45.59 139 PRO A C 1
ATOM 1034 O O . PRO A 1 139 ? 5.433 9.827 -30.024 1.00 45.59 139 PRO A O 1
#

Secondary structure (DSSP, 8-state):
-HHHHHHHHHHHHHHHHHHHHHHHHHHHHHHHHHHHHHHHHHHHHHHHHHHHHHHHHHHHHHHHHHHHS-SSSTT-TT---SSSSS--PSPB-TTS-EEEEEEEE-TTS-EEEEEEEEEETTEEEEEEEE-TT--S---

Nearest PDB structures (foldseek):
  1y9w-assembly1_B  TM=5.811E-01  e=4.153E-01  Bacillus cereus ATCC 14579
  9gbv-assembly1_D  TM=7.076E-01  e=7.477E-01  Escherichia coli
  4tma-assembly1_B  TM=6.907E-01  e=1.106E+00  Escherichia coli str. K-12 substr. MC4100
  6rku-assembly1_B  TM=6.535E-01  e=9.095E-01  Escherichia coli K-12
  6rkw-assembly1_B  TM=6.550E-01  e=1.036E+00  Escherichia coli K-12